Protein AF-A0A941M4F9-F1 (afdb_monomer_lite)

Sequence (173 aa):
MLHAHFKKICALSILLGTAFPAFSMEEEGEAERHVPQPVVHIKGDNMEFKDGQVFVSPFSVAIESKGDLRMDGNSSIEAPMINVISENADLQGHMTTTDALEIRSQGSIHVEGRLKAEKIILMCGGCIENHGIIRCDFSEKPHSMGIIVQGKILQGELRQDPPPRGKEGALFI

Structure (mmCIF, N/CA/C/O backbone):
data_AF-A0A941M4F9-F1
#
_entry.id   AF-A0A941M4F9-F1
#
loop_
_atom_site.group_PDB
_atom_site.id
_atom_site.type_symbol
_atom_site.label_atom_id
_atom_site.label_alt_id
_atom_site.label_comp_id
_atom_site.label_asym_id
_atom_site.label_entity_id
_atom_site.label_seq_id
_atom_site.pdbx_PDB_ins_code
_atom_site.Cartn_x
_atom_site.Cartn_y
_atom_site.Cartn_z
_atom_site.occupancy
_atom_site.B_iso_or_equiv
_atom_site.auth_seq_id
_atom_site.auth_comp_id
_atom_site.auth_asym_id
_atom_site.auth_atom_id
_atom_site.pdbx_PDB_model_num
ATOM 1 N N . MET A 1 1 ? 22.015 -61.149 63.852 1.00 35.62 1 MET A N 1
ATOM 2 C CA . MET A 1 1 ? 22.217 -61.536 62.438 1.00 35.62 1 MET A CA 1
ATOM 3 C C . MET A 1 1 ? 20.988 -61.052 61.676 1.00 35.62 1 MET A C 1
ATOM 5 O O . MET A 1 1 ? 19.900 -61.479 62.015 1.00 35.62 1 MET A O 1
ATOM 9 N N . LEU A 1 2 ? 21.063 -59.860 61.082 1.00 29.88 2 LEU A N 1
ATOM 10 C CA . LEU A 1 2 ? 21.393 -59.586 59.672 1.00 29.88 2 LEU A CA 1
ATOM 11 C C . LEU A 1 2 ? 20.156 -59.713 58.758 1.00 29.88 2 LEU A C 1
ATOM 13 O O . LEU A 1 2 ? 19.716 -60.830 58.548 1.00 29.88 2 LEU A O 1
ATOM 17 N N . HIS A 1 3 ? 19.705 -58.563 58.215 1.00 29.58 3 HIS A N 1
ATOM 18 C CA . HIS A 1 3 ? 19.005 -58.354 56.924 1.00 29.58 3 HIS A CA 1
ATOM 19 C C . HIS A 1 3 ? 17.685 -59.138 56.666 1.00 29.58 3 HIS A C 1
ATOM 21 O O . HIS A 1 3 ? 17.538 -60.284 57.037 1.00 29.58 3 HIS A O 1
ATOM 27 N N . ALA A 1 4 ? 16.655 -58.639 55.983 1.00 36.88 4 ALA A N 1
ATOM 28 C CA . ALA A 1 4 ? 16.507 -57.466 55.137 1.00 36.88 4 ALA A CA 1
ATOM 29 C C . ALA A 1 4 ? 15.006 -57.232 54.835 1.00 36.88 4 ALA A C 1
ATOM 31 O O . ALA A 1 4 ? 14.276 -58.178 54.569 1.00 36.88 4 ALA A O 1
ATOM 32 N N . HIS A 1 5 ? 14.633 -55.949 54.833 1.00 35.84 5 HIS A N 1
ATOM 33 C CA . HIS A 1 5 ? 13.601 -55.255 54.045 1.00 35.84 5 HIS A CA 1
ATOM 34 C C . HIS A 1 5 ? 12.123 -55.716 54.098 1.00 35.84 5 HIS A C 1
ATOM 36 O O . HIS A 1 5 ? 11.762 -56.793 53.650 1.00 35.84 5 HIS A O 1
ATOM 42 N N . PHE A 1 6 ? 11.209 -54.946 54.722 1.00 31.81 6 PHE A N 1
ATOM 43 C CA . PHE A 1 6 ? 10.575 -53.691 54.224 1.00 31.81 6 PHE A CA 1
ATOM 44 C C . PHE A 1 6 ? 9.911 -53.902 52.845 1.00 31.81 6 PHE A C 1
ATOM 46 O O . PHE A 1 6 ? 10.619 -54.090 51.871 1.00 31.81 6 PHE A O 1
ATOM 53 N N . LYS A 1 7 ? 8.586 -53.849 52.647 1.00 34.31 7 LYS A N 1
ATOM 54 C CA . LYS A 1 7 ? 7.579 -52.904 53.159 1.00 34.31 7 LYS A CA 1
ATOM 55 C C . LYS A 1 7 ? 6.194 -53.567 53.257 1.00 34.31 7 LYS A C 1
ATOM 57 O O . LYS A 1 7 ? 5.745 -54.236 52.333 1.00 34.31 7 LYS A O 1
ATOM 62 N N . LYS A 1 8 ? 5.534 -53.314 54.388 1.00 35.91 8 LYS A N 1
ATOM 63 C CA . LYS A 1 8 ? 4.124 -53.578 54.716 1.00 35.91 8 LYS A CA 1
ATOM 64 C C . LYS A 1 8 ? 3.266 -52.412 54.180 1.00 35.91 8 LYS A C 1
ATOM 66 O O . LYS A 1 8 ? 3.747 -51.286 54.159 1.00 35.91 8 LYS A O 1
ATOM 71 N N . ILE A 1 9 ? 2.140 -52.696 53.523 1.00 34.75 9 ILE A N 1
ATOM 72 C CA . ILE A 1 9 ? 0.755 -52.601 54.039 1.00 34.75 9 ILE A CA 1
ATOM 73 C C . ILE A 1 9 ? 0.329 -51.179 54.456 1.00 34.75 9 ILE A C 1
ATOM 75 O O . ILE A 1 9 ? 0.851 -50.621 55.412 1.00 34.75 9 ILE A O 1
ATOM 79 N N . CYS A 1 10 ? -0.657 -50.677 53.704 1.00 28.53 10 CYS A N 1
ATOM 80 C CA . CYS A 1 10 ? -1.836 -49.875 54.063 1.00 28.53 10 CYS A CA 1
ATOM 81 C C . CYS A 1 10 ? -1.865 -49.072 55.376 1.00 28.53 10 CYS A C 1
ATOM 83 O O . CYS A 1 10 ? -1.740 -49.650 56.449 1.00 28.53 10 CYS A O 1
ATOM 85 N N . ALA A 1 11 ? -2.259 -47.797 55.270 1.00 29.73 11 ALA A N 1
ATOM 86 C CA . ALA A 1 11 ? -3.325 -47.126 56.048 1.00 29.73 11 ALA A CA 1
ATOM 87 C C . ALA A 1 11 ? -3.289 -45.628 55.677 1.00 29.73 11 ALA A C 1
ATOM 89 O O . ALA A 1 11 ? -2.230 -45.016 55.715 1.00 29.73 11 ALA A O 1
ATOM 90 N N . LEU A 1 12 ? -4.329 -45.029 55.091 1.00 33.38 12 LEU A N 1
ATOM 91 C CA . LEU A 1 12 ? -5.607 -44.651 55.710 1.00 33.38 12 LEU A CA 1
ATOM 92 C C . LEU A 1 12 ? -5.424 -43.774 56.959 1.00 33.38 12 LEU A C 1
ATOM 94 O O . LEU A 1 12 ? -5.308 -44.309 58.054 1.00 33.38 12 LEU A O 1
ATOM 98 N N . SER A 1 13 ? -5.506 -42.451 56.773 1.00 34.75 13 SER A N 1
ATOM 99 C CA . SER A 1 13 ? 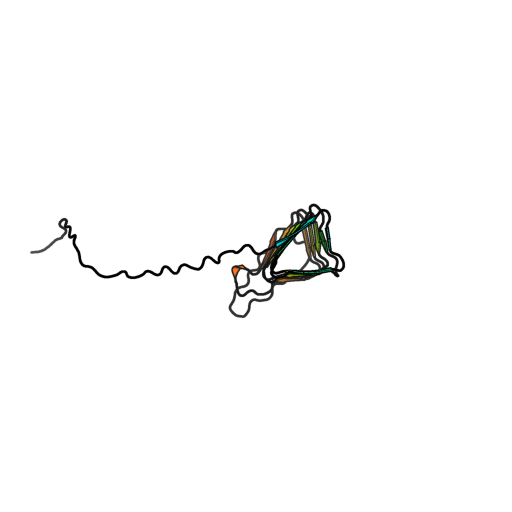-5.843 -41.484 57.828 1.00 34.75 13 SER A CA 1
ATOM 100 C C . SER A 1 13 ? -6.521 -40.258 57.208 1.00 34.75 13 SER A C 1
ATOM 102 O O . SER A 1 13 ? -5.861 -39.355 56.701 1.00 34.75 13 SER A O 1
ATOM 104 N N . ILE A 1 14 ? -7.852 -40.242 57.241 1.00 36.78 14 ILE A N 1
ATOM 105 C CA . ILE A 1 14 ? -8.682 -39.043 57.078 1.00 36.78 14 ILE A CA 1
ATOM 106 C C . ILE A 1 14 ? -8.925 -38.502 58.495 1.00 36.78 14 ILE A C 1
ATOM 108 O O . ILE A 1 14 ? -9.325 -39.296 59.340 1.00 36.78 14 ILE A O 1
ATOM 112 N N . LEU A 1 15 ? -8.701 -37.207 58.755 1.00 30.27 15 LEU A N 1
ATOM 113 C CA . LEU A 1 15 ? -9.695 -36.254 59.300 1.00 30.27 15 LEU A CA 1
ATOM 114 C C . LEU A 1 15 ? -9.057 -34.976 59.899 1.00 30.27 15 LEU A C 1
ATOM 116 O O . LEU A 1 15 ? -8.330 -35.032 60.881 1.00 30.27 15 LEU A O 1
ATOM 120 N N . LEU A 1 16 ? -9.506 -33.849 59.330 1.00 31.97 16 LEU A N 1
ATOM 121 C CA . LEU A 1 16 ? -9.880 -32.555 59.930 1.00 31.97 16 LEU A CA 1
ATOM 122 C C . LEU A 1 16 ? -8.858 -31.676 60.683 1.00 31.97 16 LEU A C 1
ATOM 124 O O . LEU A 1 16 ? -8.363 -32.015 61.750 1.00 31.97 16 LEU A O 1
ATOM 128 N N . GLY A 1 17 ? -8.730 -30.431 60.198 1.00 29.27 17 GLY A N 1
ATOM 129 C CA . GLY A 1 17 ? -8.141 -29.309 60.935 1.00 29.27 17 GLY A CA 1
ATOM 130 C C . GLY A 1 17 ? -7.955 -28.042 60.090 1.00 29.27 17 GLY A C 1
ATOM 131 O O . GLY A 1 17 ? -6.863 -27.775 59.616 1.00 29.27 17 GLY A O 1
ATOM 132 N N . THR A 1 18 ? -9.047 -27.306 59.880 1.00 38.88 18 THR A N 1
ATOM 133 C CA . THR A 1 18 ? -9.182 -25.874 59.520 1.00 38.88 18 THR A CA 1
ATOM 134 C C . THR A 1 18 ? -7.925 -24.975 59.495 1.00 38.88 18 THR A C 1
ATOM 136 O O . THR A 1 18 ? -7.278 -24.834 60.528 1.00 38.88 18 THR A O 1
ATOM 139 N N . ALA A 1 19 ? -7.710 -24.229 58.396 1.00 32.97 19 ALA A N 1
ATOM 140 C CA . ALA A 1 19 ? -7.588 -22.752 58.367 1.00 32.97 19 ALA A CA 1
ATOM 141 C C . ALA A 1 19 ? -7.082 -22.239 56.997 1.00 32.97 19 ALA A C 1
ATOM 143 O O . ALA A 1 19 ? -5.949 -22.507 56.631 1.00 32.97 19 ALA A O 1
ATOM 144 N N . PHE A 1 20 ? -7.949 -21.481 56.314 1.00 36.75 20 PHE A N 1
ATOM 145 C CA . PHE A 1 20 ? -7.743 -20.474 55.254 1.00 36.75 20 PHE A CA 1
ATOM 146 C C . PHE A 1 20 ? -6.840 -20.748 54.024 1.00 36.75 20 PHE A C 1
ATOM 148 O O . PHE A 1 20 ? -5.761 -21.323 54.121 1.00 36.75 20 PHE A O 1
ATOM 155 N N . PRO A 1 21 ? -7.284 -20.300 52.829 1.00 39.25 21 PRO A N 1
ATOM 156 C CA . PRO A 1 21 ? -6.670 -20.659 51.562 1.00 39.25 21 PRO A CA 1
ATOM 157 C C . PRO A 1 21 ? -5.413 -19.824 51.314 1.00 39.25 21 PRO A C 1
ATOM 159 O O . PRO A 1 21 ? -5.442 -18.596 51.392 1.00 39.25 21 PRO A O 1
ATOM 162 N N . ALA A 1 22 ? -4.322 -20.486 50.932 1.00 35.84 22 ALA A N 1
ATOM 163 C CA . ALA A 1 22 ? -3.316 -19.827 50.120 1.00 35.84 22 ALA A CA 1
ATOM 164 C C . ALA A 1 22 ? -3.985 -19.514 48.776 1.00 35.84 22 ALA A C 1
ATOM 166 O O . ALA A 1 22 ? -4.216 -20.403 47.959 1.00 35.84 22 ALA A O 1
ATOM 167 N N . PHE A 1 23 ? -4.378 -18.251 48.612 1.00 33.50 23 PHE A N 1
ATOM 168 C CA . PHE A 1 23 ? -4.654 -17.637 47.324 1.00 33.50 23 PHE A CA 1
ATOM 169 C C . PHE A 1 23 ? -3.457 -17.930 46.409 1.00 33.50 23 PHE A C 1
ATOM 171 O O . PHE A 1 23 ? -2.419 -17.279 46.507 1.00 33.50 23 PHE A O 1
ATOM 178 N N . SER A 1 24 ? -3.589 -18.910 45.519 1.00 35.34 24 SER A N 1
ATOM 179 C CA . SER A 1 24 ? -2.885 -18.834 44.247 1.00 35.34 24 SER A CA 1
ATOM 180 C C . SER A 1 24 ? -3.624 -17.768 43.452 1.00 35.34 24 SER A C 1
ATOM 182 O O . SER A 1 24 ? -4.647 -18.043 42.834 1.00 35.34 24 SER A O 1
ATOM 184 N N . MET A 1 25 ? -3.138 -16.528 43.542 1.00 33.00 25 MET A N 1
ATOM 185 C CA . MET A 1 25 ? -3.264 -15.585 42.437 1.00 33.00 25 MET A CA 1
ATOM 186 C C . MET A 1 25 ? -2.553 -16.250 41.259 1.00 33.00 25 MET A C 1
ATOM 188 O O . MET A 1 25 ? -1.339 -16.139 41.109 1.00 33.00 25 MET A O 1
ATOM 192 N N . GLU A 1 26 ? -3.302 -17.023 40.477 1.00 40.50 26 GLU A N 1
ATOM 193 C CA . GLU A 1 26 ? -3.012 -17.101 39.058 1.00 40.50 26 GLU A CA 1
ATOM 194 C C . GLU A 1 26 ? -3.113 -15.658 38.580 1.00 40.50 26 GLU A C 1
ATOM 196 O O . GLU A 1 26 ? -4.158 -15.017 38.692 1.00 40.50 26 GLU A O 1
ATOM 201 N N . GLU A 1 27 ? -1.962 -15.109 38.216 1.00 39.59 27 GLU A N 1
ATOM 202 C CA . GLU A 1 27 ? -1.852 -13.869 37.478 1.00 39.59 27 GLU A CA 1
ATOM 203 C C . GLU A 1 27 ? -2.684 -14.096 36.210 1.00 39.59 27 GLU A C 1
ATOM 205 O O . GLU A 1 27 ? -2.230 -14.719 35.249 1.00 39.59 27 GLU A O 1
ATOM 210 N N . GLU A 1 28 ? -3.965 -13.715 36.267 1.00 39.19 28 GLU A N 1
ATOM 211 C CA . GLU A 1 28 ? -4.797 -13.492 35.097 1.00 39.19 28 GLU A CA 1
ATOM 212 C C . GLU A 1 28 ? -4.037 -12.445 34.293 1.00 39.19 28 GLU A C 1
ATOM 214 O O . GLU A 1 28 ? -4.182 -11.243 34.513 1.00 39.19 28 GLU A O 1
ATOM 219 N N . GLY A 1 29 ? -3.149 -12.912 33.413 1.00 38.50 29 GLY A N 1
ATOM 220 C CA . GLY A 1 29 ? -2.617 -12.095 32.349 1.00 38.50 29 GLY A CA 1
ATOM 221 C C . GLY A 1 29 ? -3.835 -11.481 31.696 1.00 38.50 29 GLY A C 1
ATOM 222 O O . GLY A 1 29 ? -4.688 -12.219 31.195 1.00 38.50 29 GLY A O 1
ATOM 223 N N . GLU A 1 30 ? -3.960 -10.159 31.817 1.00 38.19 30 GLU A N 1
ATOM 224 C CA . GLU A 1 30 ? -4.972 -9.389 31.124 1.00 38.19 30 GLU A CA 1
ATOM 225 C C . GLU A 1 30 ? -4.933 -9.871 29.680 1.00 38.19 30 GLU A C 1
ATOM 227 O O . GLU A 1 30 ? -4.018 -9.558 28.919 1.00 38.19 30 GLU A O 1
ATOM 232 N N . ALA A 1 31 ? -5.910 -10.695 29.304 1.00 41.41 31 ALA A N 1
ATOM 233 C CA . ALA A 1 31 ? -6.271 -10.821 27.920 1.00 41.41 31 ALA A CA 1
ATOM 234 C C . ALA A 1 31 ? -6.662 -9.395 27.561 1.00 41.41 31 ALA A C 1
ATOM 236 O O . ALA A 1 31 ? -7.751 -8.960 27.950 1.00 41.41 31 ALA A O 1
ATOM 237 N N . GLU A 1 32 ? -5.730 -8.646 26.950 1.00 41.12 32 GLU A N 1
ATOM 238 C CA . GLU A 1 32 ? -6.002 -7.353 26.342 1.00 41.12 32 GLU A CA 1
ATOM 239 C C . GLU A 1 32 ? -7.325 -7.558 25.626 1.00 41.12 32 GLU A C 1
ATOM 241 O O . GLU A 1 32 ? -7.413 -8.333 24.666 1.00 41.12 32 GLU A O 1
ATOM 246 N N . ARG A 1 33 ? -8.400 -6.983 26.177 1.00 39.25 33 ARG A N 1
ATOM 247 C CA . ARG A 1 33 ? -9.697 -7.063 25.532 1.00 39.25 33 ARG A CA 1
ATOM 248 C C . ARG A 1 33 ? -9.454 -6.391 24.199 1.00 39.25 33 ARG A C 1
ATOM 250 O O . ARG A 1 33 ? -9.279 -5.177 24.161 1.00 39.25 33 ARG A O 1
ATOM 257 N N . HIS A 1 34 ? -9.377 -7.188 23.139 1.00 46.22 34 HIS A N 1
ATOM 258 C CA . HIS A 1 34 ? -9.246 -6.706 21.780 1.00 46.22 34 HIS A CA 1
ATOM 259 C C . HIS A 1 34 ? -10.553 -5.983 21.469 1.00 46.22 34 HIS A C 1
ATOM 261 O O . HIS A 1 34 ? -11.515 -6.572 20.979 1.00 46.22 34 HIS A O 1
ATOM 267 N N . VAL A 1 35 ? -10.636 -4.720 21.885 1.00 52.59 35 VAL A N 1
ATOM 268 C CA . VAL A 1 35 ? -11.706 -3.826 21.481 1.00 52.59 35 VAL A CA 1
ATOM 269 C C . VAL A 1 35 ? -11.483 -3.658 19.985 1.00 52.59 35 VAL A C 1
ATOM 271 O O . VAL A 1 35 ? -10.423 -3.148 19.612 1.00 52.59 35 VAL A O 1
ATOM 274 N N . PRO A 1 36 ? -12.401 -4.135 19.125 1.00 58.34 36 PRO A N 1
ATOM 275 C CA . PRO A 1 36 ? -12.235 -3.986 17.691 1.00 58.34 36 PRO A CA 1
ATOM 276 C C . PRO A 1 36 ? -12.054 -2.499 17.409 1.00 58.34 36 PRO A C 1
ATOM 278 O O . PRO A 1 36 ? -12.927 -1.686 17.729 1.00 58.34 36 PRO A O 1
ATOM 281 N N . GLN A 1 37 ? -10.879 -2.140 16.892 1.00 68.06 37 GLN A N 1
ATOM 282 C CA . GLN A 1 37 ? -10.608 -0.756 16.552 1.00 68.06 37 GLN A CA 1
ATOM 283 C C . GLN A 1 37 ? -11.601 -0.346 15.469 1.00 68.06 37 GLN A C 1
ATOM 285 O O . GLN A 1 37 ? -11.859 -1.122 14.546 1.00 68.06 37 GLN A O 1
ATOM 290 N N . PRO A 1 38 ? -12.207 0.838 15.577 1.00 82.69 38 PRO A N 1
ATOM 291 C CA . PRO A 1 38 ? -13.152 1.271 14.572 1.00 82.69 38 PRO A CA 1
ATOM 292 C C . PRO A 1 38 ? -12.397 1.481 13.245 1.00 82.69 38 PRO A C 1
ATOM 294 O O . PRO A 1 38 ? -11.283 2.008 13.226 1.00 82.69 38 PRO A O 1
ATOM 297 N N . VAL A 1 39 ? -12.981 1.009 12.141 1.00 91.62 39 VAL A N 1
ATOM 298 C CA . VAL A 1 39 ? -12.331 0.963 10.821 1.00 91.62 39 VAL A CA 1
ATOM 299 C C . VAL A 1 39 ? -13.122 1.799 9.823 1.00 91.62 39 VAL A C 1
ATOM 301 O O . VAL A 1 39 ? -14.342 1.663 9.714 1.00 91.62 39 VAL A O 1
ATOM 304 N N . VAL A 1 40 ? -12.429 2.636 9.056 1.00 94.38 40 VAL A N 1
ATOM 305 C CA . VAL A 1 40 ? -12.973 3.289 7.863 1.00 94.38 40 VAL A CA 1
ATOM 306 C C . VAL A 1 40 ? -12.792 2.346 6.678 1.00 94.38 40 VAL A C 1
ATOM 308 O O . VAL A 1 40 ? -11.668 2.052 6.275 1.00 94.38 40 VAL A O 1
ATOM 311 N N . HIS A 1 41 ? -13.904 1.864 6.124 1.00 95.25 41 HIS A N 1
ATOM 312 C CA . HIS A 1 41 ? -13.903 0.997 4.947 1.00 95.25 41 HIS A CA 1
ATOM 313 C C . HIS A 1 41 ? -14.153 1.817 3.682 1.00 95.25 41 HIS A C 1
ATOM 315 O O . HIS A 1 41 ? -15.208 2.435 3.537 1.00 95.25 41 HIS A O 1
ATOM 321 N N . ILE A 1 42 ? -13.211 1.765 2.748 1.00 94.81 42 ILE A N 1
ATOM 322 C CA . ILE A 1 42 ? -13.302 2.381 1.426 1.00 94.81 42 ILE A CA 1
ATOM 323 C C . ILE A 1 42 ? -13.346 1.244 0.410 1.00 94.81 42 ILE A C 1
ATOM 325 O O . ILE A 1 42 ? -12.408 0.455 0.312 1.00 94.81 42 ILE A O 1
ATOM 329 N N . LYS A 1 43 ? -14.456 1.129 -0.320 1.00 97.31 43 LYS A N 1
ATOM 330 C CA . LYS A 1 43 ? -14.645 0.089 -1.335 1.00 97.31 43 LYS A CA 1
ATOM 331 C C . LYS A 1 43 ? -14.982 0.713 -2.675 1.00 97.31 43 LYS A C 1
ATOM 333 O O . LYS A 1 43 ? -15.807 1.625 -2.731 1.00 97.31 43 LYS A O 1
ATOM 338 N N . GLY A 1 44 ? -14.409 0.176 -3.741 1.00 95.44 44 GLY A N 1
ATOM 339 C CA . GLY A 1 44 ? -14.680 0.636 -5.095 1.00 95.44 44 GLY A CA 1
ATOM 340 C C . GLY A 1 44 ? -14.057 -0.263 -6.152 1.00 95.44 44 GLY A C 1
ATOM 341 O O . GLY A 1 44 ? -13.464 -1.295 -5.846 1.00 95.44 44 GLY A O 1
ATOM 342 N N . ASP A 1 45 ? -14.187 0.163 -7.401 1.00 96.56 45 ASP A N 1
ATOM 343 C CA . ASP A 1 45 ? -13.554 -0.466 -8.555 1.00 96.56 45 ASP A CA 1
ATOM 344 C C . ASP A 1 45 ? -12.598 0.566 -9.169 1.00 96.56 45 ASP A C 1
ATOM 346 O O . ASP A 1 45 ? -12.985 1.725 -9.317 1.00 96.56 45 ASP A O 1
ATOM 350 N N . ASN A 1 46 ? -11.370 0.165 -9.522 1.00 96.00 46 ASN A N 1
ATOM 351 C CA . ASN A 1 46 ? -10.355 1.046 -10.123 1.00 96.00 46 ASN A CA 1
ATOM 352 C C . ASN A 1 46 ? -10.179 2.374 -9.366 1.00 96.00 46 ASN A C 1
ATOM 354 O O . ASN A 1 46 ? -10.368 3.459 -9.919 1.00 96.00 46 ASN A O 1
ATOM 358 N N . MET A 1 47 ? -9.875 2.279 -8.072 1.00 97.19 47 MET A N 1
ATOM 359 C CA . MET A 1 47 ? -9.785 3.441 -7.193 1.00 97.19 47 MET A CA 1
ATOM 360 C C . MET A 1 47 ? -8.532 4.271 -7.456 1.00 97.19 47 MET A C 1
ATOM 362 O O . MET A 1 47 ? -7.446 3.742 -7.698 1.00 97.19 47 MET A O 1
ATOM 366 N N . GLU A 1 48 ? -8.687 5.584 -7.331 1.00 96.19 48 GLU A N 1
ATOM 367 C CA . GLU A 1 48 ? -7.600 6.540 -7.471 1.00 96.19 48 GLU A CA 1
ATOM 368 C C . GLU A 1 48 ? -7.670 7.584 -6.351 1.00 96.19 48 GLU A C 1
ATOM 370 O O . GLU A 1 48 ? -8.691 8.254 -6.177 1.00 96.19 48 GLU A O 1
ATOM 375 N N . PHE A 1 49 ? -6.584 7.715 -5.593 1.00 93.81 49 PHE A N 1
ATOM 376 C CA . PHE A 1 49 ? -6.389 8.789 -4.623 1.00 93.81 49 PHE A CA 1
ATOM 377 C C . PHE A 1 49 ? -5.558 9.887 -5.286 1.00 93.81 49 PHE A C 1
ATOM 379 O O . PHE A 1 49 ? -4.435 9.623 -5.724 1.00 93.81 49 PHE A O 1
ATOM 386 N N . LYS A 1 50 ? -6.142 11.088 -5.384 1.00 93.00 50 LYS A N 1
ATOM 387 C CA . LYS A 1 50 ? -5.532 12.255 -6.025 1.00 93.00 50 LYS A CA 1
ATOM 388 C C . LYS A 1 50 ? -5.458 13.450 -5.100 1.00 93.00 50 LYS A C 1
ATOM 390 O O . LYS A 1 50 ? -6.470 13.771 -4.475 1.00 93.00 50 LYS A O 1
ATOM 395 N N . ASP A 1 51 ? -4.304 14.117 -5.093 1.00 86.44 51 ASP A N 1
ATOM 396 C CA . ASP A 1 51 ? -4.064 15.409 -4.436 1.00 86.44 51 ASP A CA 1
ATOM 397 C C . ASP A 1 51 ? -4.741 15.528 -3.051 1.00 86.44 51 ASP A C 1
ATOM 399 O O . ASP A 1 51 ? -5.400 16.523 -2.733 1.00 86.44 51 ASP A O 1
ATOM 403 N N . GLY A 1 52 ? -4.632 14.478 -2.231 1.00 84.69 52 GLY A N 1
ATOM 404 C CA . GLY A 1 52 ? -5.438 14.329 -1.020 1.00 84.69 52 GLY A CA 1
ATOM 405 C C . GLY A 1 52 ? -4.643 13.843 0.181 1.00 84.69 52 GLY A C 1
ATOM 406 O O . GLY A 1 52 ? -3.842 12.921 0.078 1.00 84.69 52 GLY A O 1
ATOM 407 N N . GLN A 1 53 ? -4.910 14.433 1.345 1.00 88.69 53 GLN A N 1
ATOM 408 C CA . GLN A 1 53 ? -4.373 13.962 2.621 1.00 88.69 53 GLN A CA 1
ATOM 409 C C . GLN A 1 53 ? -5.502 13.359 3.448 1.00 88.69 53 GLN A C 1
ATOM 411 O O . GLN A 1 53 ? -6.496 14.023 3.752 1.00 88.69 53 GLN A O 1
ATOM 416 N N . VAL A 1 54 ? -5.348 12.093 3.811 1.00 87.62 54 VAL A N 1
ATOM 417 C CA . VAL A 1 54 ? -6.304 11.335 4.612 1.00 87.62 54 VAL A CA 1
ATOM 418 C C . VAL A 1 54 ? -5.632 11.004 5.937 1.00 87.62 54 VAL A C 1
ATOM 420 O O . VAL A 1 54 ? -4.867 10.052 6.032 1.00 87.62 54 VAL A O 1
ATOM 423 N N . PHE A 1 55 ? -5.911 11.804 6.965 1.00 88.81 55 PHE A N 1
ATOM 424 C CA . PHE A 1 55 ? -5.486 11.517 8.333 1.00 88.81 55 PHE A CA 1
ATOM 425 C C . PHE A 1 55 ? -6.666 10.953 9.116 1.00 88.81 55 PHE A C 1
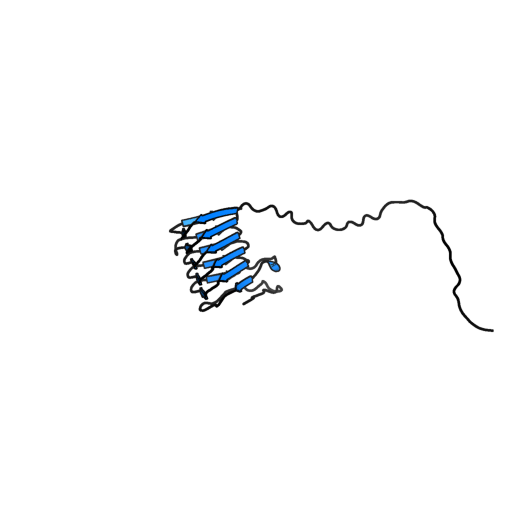ATOM 427 O O . PHE A 1 55 ? -7.687 11.627 9.284 1.00 88.81 55 PHE A O 1
ATOM 434 N N . VAL A 1 56 ? -6.534 9.720 9.597 1.00 83.12 56 VAL A N 1
ATOM 435 C CA . VAL A 1 56 ? -7.601 9.039 10.326 1.00 83.12 56 VAL A CA 1
ATOM 436 C C . VAL A 1 56 ? -7.045 8.478 11.628 1.00 83.12 56 VAL A C 1
ATOM 438 O O . VAL A 1 56 ? -6.275 7.528 11.645 1.00 83.12 56 VAL A O 1
ATOM 441 N N . SER A 1 57 ? -7.447 9.083 12.745 1.00 81.25 57 SER A N 1
ATOM 442 C CA . SER A 1 57 ? -7.093 8.640 14.094 1.00 81.25 57 SER A CA 1
ATOM 443 C C . SER A 1 57 ? -8.305 8.803 15.021 1.00 81.25 57 SER A C 1
ATOM 445 O O . SER A 1 57 ? -9.008 9.811 14.913 1.00 81.25 57 SER A O 1
ATOM 447 N N . PRO A 1 58 ? -8.609 7.826 15.897 1.00 84.25 58 PRO A N 1
ATOM 448 C CA . PRO A 1 58 ? -7.861 6.588 16.152 1.00 84.25 58 PRO A CA 1
ATOM 449 C C . PRO A 1 58 ? -8.242 5.421 15.215 1.00 84.25 58 PRO A C 1
ATOM 451 O O . PRO A 1 58 ? -7.981 4.268 15.540 1.00 84.25 58 PRO A O 1
ATOM 454 N N . PHE A 1 59 ? -8.922 5.686 14.095 1.00 90.62 59 PHE A N 1
ATOM 455 C CA . PHE A 1 59 ? -9.503 4.637 13.252 1.00 90.62 59 PHE A CA 1
ATOM 456 C C . PHE A 1 59 ? -8.489 4.025 12.285 1.00 90.62 59 PHE A C 1
ATOM 458 O O . PHE A 1 59 ? -7.725 4.742 11.646 1.00 90.62 59 PHE A O 1
ATOM 465 N N . SER A 1 60 ? -8.553 2.707 12.110 1.00 92.62 60 SER A N 1
ATOM 466 C CA . SER A 1 60 ? -7.819 2.017 11.042 1.00 92.62 60 SER A CA 1
ATOM 467 C C . SER A 1 60 ? -8.483 2.245 9.679 1.00 92.62 60 SER A C 1
ATOM 469 O O . SER A 1 60 ? -9.668 2.578 9.606 1.00 92.62 60 SER A O 1
ATOM 471 N N . VAL A 1 61 ? -7.749 2.027 8.590 1.00 95.44 61 VAL A N 1
ATOM 472 C CA . VAL A 1 61 ? -8.250 2.182 7.217 1.00 95.44 61 VAL A CA 1
ATOM 473 C C . VAL A 1 61 ? -8.187 0.844 6.481 1.00 95.44 61 VAL A C 1
ATOM 475 O O . VAL A 1 61 ? -7.150 0.185 6.455 1.00 95.44 61 VAL A O 1
ATOM 478 N N . ALA A 1 62 ? -9.297 0.453 5.856 1.00 96.50 62 ALA A N 1
ATOM 479 C CA . ALA A 1 62 ? -9.378 -0.703 4.970 1.00 96.50 62 ALA A CA 1
ATOM 480 C C . ALA A 1 62 ? -9.812 -0.253 3.570 1.00 96.50 62 ALA A C 1
ATOM 482 O O . ALA A 1 62 ? -10.903 0.294 3.405 1.00 96.50 62 ALA A O 1
ATOM 483 N N . ILE A 1 63 ? -8.971 -0.498 2.568 1.00 97.31 63 ILE A N 1
ATOM 484 C CA . ILE A 1 63 ? -9.188 -0.131 1.165 1.00 97.31 63 ILE A CA 1
ATOM 485 C C . ILE A 1 63 ? -9.339 -1.419 0.356 1.00 97.31 63 ILE A C 1
ATOM 487 O O . ILE A 1 63 ? -8.429 -2.242 0.321 1.00 97.31 63 ILE A O 1
ATOM 491 N N . GLU A 1 64 ? -10.480 -1.597 -0.304 1.00 97.94 64 GLU A N 1
ATOM 492 C CA . GLU A 1 64 ? -10.769 -2.762 -1.147 1.00 97.94 64 GLU A CA 1
ATOM 493 C C . GLU A 1 64 ? -11.145 -2.294 -2.559 1.00 97.94 64 GLU A C 1
ATOM 495 O O . GLU A 1 64 ? -12.250 -1.794 -2.785 1.00 97.94 64 GLU A O 1
ATOM 500 N N . SER A 1 65 ? -10.207 -2.434 -3.499 1.00 97.19 65 SER A N 1
ATOM 501 C CA . SER A 1 65 ? -10.421 -2.203 -4.931 1.00 97.19 65 SER A CA 1
ATOM 502 C C . SER A 1 65 ? -10.650 -3.533 -5.631 1.00 97.19 65 SER A C 1
ATOM 504 O O . SER A 1 65 ? -9.816 -4.430 -5.521 1.00 97.19 65 SER A O 1
ATOM 506 N N . LYS A 1 66 ? -11.739 -3.683 -6.390 1.00 94.25 66 LYS A N 1
ATOM 507 C CA . LYS A 1 66 ? -11.903 -4.868 -7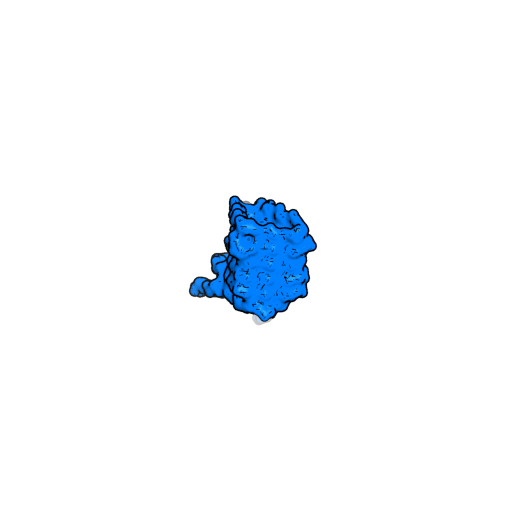.260 1.00 94.25 66 LYS A CA 1
ATOM 508 C C . LYS A 1 66 ? -11.097 -4.795 -8.557 1.00 94.25 66 LYS A C 1
ATOM 510 O O . LYS A 1 66 ? -11.156 -5.729 -9.345 1.00 94.25 66 LYS A O 1
ATOM 515 N N . GLY A 1 67 ? -10.400 -3.686 -8.781 1.00 96.00 67 GLY A N 1
ATOM 516 C CA . GLY A 1 67 ? -9.483 -3.495 -9.897 1.00 96.00 67 GLY A CA 1
ATOM 517 C C . GLY A 1 67 ? -8.204 -2.842 -9.396 1.00 96.00 67 GLY A C 1
ATOM 518 O O . GLY A 1 67 ? -7.775 -3.075 -8.261 1.00 96.00 67 GLY A O 1
ATOM 519 N N . ASP A 1 68 ? -7.623 -1.975 -10.213 1.00 97.75 68 ASP A N 1
ATOM 520 C CA . ASP A 1 68 ? -6.402 -1.272 -9.838 1.00 97.75 68 ASP A CA 1
ATOM 521 C C . ASP A 1 68 ? -6.643 -0.322 -8.655 1.00 97.75 68 ASP A C 1
ATOM 523 O O . ASP A 1 68 ? -7.733 0.224 -8.460 1.00 97.75 68 ASP A O 1
ATOM 527 N N . LEU A 1 69 ? -5.608 -0.109 -7.855 1.00 98.00 69 LEU A N 1
ATOM 528 C CA . LEU A 1 69 ? -5.510 0.988 -6.910 1.00 98.00 69 LEU A CA 1
ATOM 529 C C . LEU A 1 69 ? -4.342 1.872 -7.333 1.00 98.00 69 LEU A C 1
ATOM 531 O O . LEU A 1 69 ? -3.210 1.399 -7.429 1.00 98.00 69 LEU A O 1
ATOM 535 N N . ARG A 1 70 ? -4.615 3.159 -7.537 1.00 97.94 70 ARG A N 1
ATOM 536 C CA . ARG A 1 70 ? -3.599 4.170 -7.830 1.00 97.94 70 ARG A CA 1
ATOM 537 C C . ARG A 1 70 ? -3.586 5.234 -6.744 1.00 97.94 70 ARG A C 1
ATOM 539 O O . ARG A 1 70 ? -4.637 5.706 -6.310 1.00 97.94 70 ARG A O 1
ATOM 546 N N . MET A 1 71 ? -2.399 5.620 -6.314 1.00 97.12 71 MET A N 1
ATOM 547 C CA . MET A 1 71 ? -2.196 6.719 -5.383 1.00 97.12 71 MET A CA 1
ATOM 548 C C . M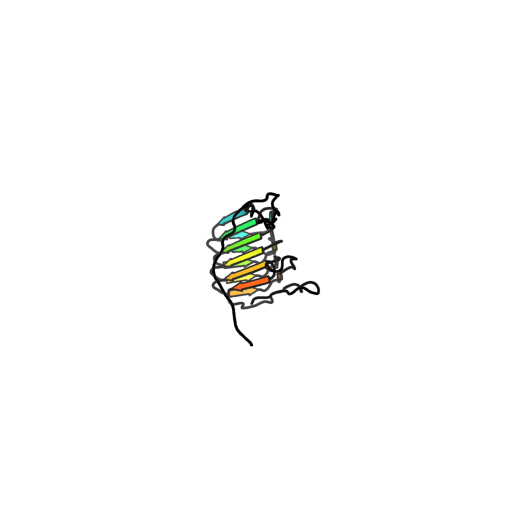ET A 1 71 ? -1.122 7.626 -5.957 1.00 97.12 71 MET A C 1
ATOM 550 O O . MET A 1 71 ? 0.019 7.193 -6.108 1.00 97.12 71 MET A O 1
ATOM 554 N N . ASP A 1 72 ? -1.494 8.855 -6.303 1.00 95.50 72 ASP A N 1
ATOM 555 C CA . ASP A 1 72 ? -0.564 9.795 -6.923 1.00 95.50 72 ASP A CA 1
ATOM 556 C C . ASP A 1 72 ? 0.505 10.301 -5.940 1.00 95.50 72 ASP A C 1
ATOM 558 O O . ASP A 1 72 ? 0.385 10.159 -4.721 1.00 95.50 72 ASP A O 1
ATOM 562 N N . GLY A 1 73 ? 1.562 10.912 -6.480 1.00 93.19 73 GLY A N 1
ATOM 563 C CA . GLY A 1 73 ? 2.694 11.406 -5.691 1.00 93.19 73 GLY A CA 1
ATOM 564 C C . GLY A 1 73 ? 2.362 12.515 -4.687 1.00 93.19 73 GLY A C 1
ATOM 565 O O . GLY A 1 73 ? 3.163 12.773 -3.790 1.00 93.19 73 GLY A O 1
ATOM 566 N N . ASN A 1 74 ? 1.198 13.156 -4.807 1.00 93.38 74 ASN A N 1
ATOM 567 C CA . ASN A 1 74 ? 0.764 14.231 -3.912 1.00 93.38 74 ASN A CA 1
ATOM 568 C C . ASN A 1 74 ? -0.177 13.739 -2.805 1.00 93.38 74 ASN A C 1
ATOM 570 O O . ASN A 1 74 ? -0.508 14.506 -1.896 1.00 93.38 74 ASN A O 1
ATOM 574 N N . SER A 1 75 ? -0.614 12.482 -2.865 1.00 95.31 75 SER A N 1
ATOM 575 C CA . SER A 1 75 ? -1.537 11.912 -1.895 1.00 95.31 75 SER A CA 1
ATOM 576 C C . SER A 1 75 ? -0.811 11.349 -0.675 1.00 95.31 75 SER A C 1
ATOM 578 O O . SER A 1 75 ? 0.276 10.770 -0.776 1.00 95.31 75 SER A O 1
ATOM 580 N N . SER A 1 76 ? -1.436 11.456 0.497 1.00 96.06 76 SER A N 1
ATOM 581 C CA . SER A 1 76 ? -0.970 10.805 1.721 1.00 96.06 76 SER A CA 1
ATOM 582 C C . SER A 1 76 ? -2.106 10.174 2.521 1.00 96.06 76 SER A C 1
ATOM 584 O O . SER A 1 76 ? -3.217 10.700 2.584 1.00 96.06 76 SER A O 1
ATOM 586 N N . ILE A 1 77 ? -1.824 9.029 3.142 1.00 95.38 77 ILE A N 1
ATOM 587 C CA . ILE A 1 77 ? -2.724 8.356 4.080 1.00 95.38 77 ILE A CA 1
ATOM 588 C C . ILE A 1 77 ? -1.953 8.079 5.367 1.00 95.38 77 ILE A C 1
ATOM 590 O O . ILE A 1 77 ? -0.891 7.452 5.352 1.00 95.38 77 ILE A O 1
ATOM 594 N N . GLU A 1 78 ? -2.512 8.536 6.480 1.00 95.81 78 GLU A N 1
ATOM 595 C CA . GLU A 1 78 ? -1.969 8.354 7.818 1.00 95.81 78 GLU A CA 1
ATOM 596 C C . GLU A 1 78 ? -3.038 7.759 8.735 1.00 95.81 78 GLU A C 1
ATOM 598 O O . GLU A 1 78 ? -4.084 8.370 8.968 1.00 95.81 78 GLU A O 1
ATOM 603 N N . ALA A 1 79 ? -2.783 6.554 9.244 1.00 93.94 79 ALA A N 1
ATOM 604 C CA . ALA A 1 79 ? -3.683 5.851 10.157 1.00 93.94 79 ALA A CA 1
ATOM 605 C C . ALA A 1 79 ? -2.908 4.846 11.023 1.00 93.94 79 ALA A C 1
ATOM 607 O O . ALA A 1 79 ? -1.831 4.413 10.618 1.00 93.94 79 ALA A O 1
ATOM 608 N N . PRO A 1 80 ? -3.426 4.411 12.187 1.00 92.44 80 PRO A N 1
ATOM 609 C CA . PRO A 1 80 ? -2.750 3.410 13.011 1.00 92.44 80 PRO A CA 1
ATOM 610 C C . PRO A 1 80 ? -2.438 2.115 12.256 1.00 92.44 80 PRO A C 1
ATOM 612 O O . PRO A 1 80 ? -1.328 1.595 12.358 1.00 92.44 80 PRO A O 1
ATOM 615 N N . MET A 1 81 ? -3.394 1.651 11.449 1.00 93.12 81 MET A N 1
ATOM 616 C CA . MET A 1 81 ? -3.252 0.511 10.552 1.00 93.12 81 MET A CA 1
ATOM 617 C C . MET A 1 81 ? -3.897 0.823 9.203 1.00 93.12 81 MET A C 1
ATOM 619 O O . MET A 1 81 ? -4.976 1.422 9.146 1.00 93.12 81 MET A O 1
ATOM 623 N N . ILE A 1 82 ? -3.252 0.384 8.124 1.00 96.19 82 ILE A N 1
ATOM 624 C CA . ILE A 1 82 ? -3.775 0.464 6.757 1.00 96.19 82 ILE A CA 1
ATOM 625 C C . ILE A 1 82 ? -3.730 -0.939 6.148 1.00 96.19 82 ILE A C 1
ATOM 627 O O . ILE A 1 82 ? -2.668 -1.557 6.094 1.00 96.19 82 ILE A O 1
ATOM 631 N N . ASN A 1 83 ? -4.873 -1.430 5.672 1.00 97.06 83 ASN A N 1
ATOM 632 C CA . ASN A 1 83 ? -4.977 -2.670 4.904 1.00 97.06 83 ASN A CA 1
ATOM 633 C C . ASN A 1 83 ? -5.511 -2.365 3.503 1.00 97.06 83 ASN A C 1
ATOM 635 O O . ASN A 1 83 ? -6.554 -1.727 3.356 1.00 97.06 83 ASN A O 1
ATOM 639 N N . VAL A 1 84 ? -4.803 -2.833 2.482 1.00 97.94 84 VAL A N 1
ATOM 640 C CA . VAL A 1 84 ? -5.115 -2.615 1.071 1.00 97.94 84 VAL A CA 1
ATOM 641 C C . VAL A 1 84 ? -5.305 -3.955 0.377 1.00 97.94 84 VAL A C 1
ATOM 643 O O . VAL A 1 84 ? -4.447 -4.832 0.460 1.00 97.94 84 VAL A O 1
ATOM 646 N N . ILE A 1 85 ? -6.403 -4.091 -0.360 1.00 98.12 85 ILE A N 1
ATOM 647 C CA . ILE A 1 85 ? -6.677 -5.210 -1.263 1.00 98.12 85 ILE A CA 1
ATOM 648 C C . ILE A 1 85 ? -6.980 -4.637 -2.649 1.00 98.12 85 ILE A C 1
ATOM 650 O O . ILE A 1 85 ? -7.823 -3.749 -2.771 1.00 98.12 85 ILE A O 1
ATOM 654 N N . SER A 1 86 ? -6.289 -5.119 -3.683 1.00 98.19 86 SER A N 1
ATOM 655 C CA . SER A 1 86 ? -6.448 -4.643 -5.069 1.00 98.19 86 SER A CA 1
ATOM 656 C C . SER A 1 86 ? -6.084 -5.709 -6.110 1.00 98.19 86 SER A C 1
ATOM 658 O O . SER A 1 86 ? -5.477 -6.730 -5.771 1.00 98.19 86 SER A O 1
ATOM 660 N N . GLU A 1 87 ? -6.443 -5.477 -7.376 1.00 97.94 87 GLU A N 1
ATOM 661 C CA . GLU A 1 87 ? -5.916 -6.253 -8.506 1.00 97.94 87 GLU A CA 1
ATOM 662 C C . GLU A 1 87 ? -4.454 -5.890 -8.768 1.00 97.94 87 GLU A C 1
ATOM 664 O O . GLU A 1 87 ? -3.610 -6.771 -8.728 1.00 97.94 87 GLU A O 1
ATOM 669 N N . ASN A 1 88 ? -4.143 -4.606 -8.954 1.00 97.88 88 ASN A N 1
ATOM 670 C CA . ASN A 1 88 ? -2.780 -4.073 -8.958 1.00 97.88 88 ASN A CA 1
ATOM 671 C C . ASN A 1 88 ? -2.703 -2.854 -8.040 1.00 97.88 88 ASN A C 1
ATOM 673 O O . ASN A 1 88 ? -3.684 -2.123 -7.905 1.00 97.88 88 ASN A O 1
ATOM 677 N N . ALA A 1 89 ? -1.529 -2.595 -7.466 1.00 97.94 89 ALA A N 1
ATOM 678 C CA . ALA A 1 89 ? -1.276 -1.398 -6.672 1.00 97.94 89 ALA A CA 1
ATOM 679 C C . ALA A 1 89 ? -0.154 -0.565 -7.303 1.00 97.94 89 ALA A C 1
ATOM 681 O O . ALA A 1 89 ? 0.941 -1.079 -7.525 1.00 97.94 89 ALA A O 1
ATOM 682 N N . ASP A 1 90 ? -0.426 0.710 -7.565 1.00 97.81 90 ASP A N 1
ATOM 683 C CA . ASP A 1 90 ? 0.550 1.721 -7.980 1.00 97.81 90 ASP A CA 1
ATOM 684 C C . ASP A 1 90 ? 0.571 2.840 -6.931 1.00 97.81 90 ASP A C 1
ATOM 686 O O . ASP A 1 90 ? -0.397 3.591 -6.764 1.00 97.81 90 ASP A O 1
ATOM 690 N N . LEU A 1 91 ? 1.647 2.870 -6.149 1.00 97.31 91 LEU A N 1
ATOM 691 C CA . LEU A 1 91 ? 1.779 3.651 -4.926 1.00 97.31 91 LEU A CA 1
ATOM 692 C C . LEU A 1 91 ? 2.883 4.698 -5.091 1.00 97.31 91 LEU A C 1
ATOM 694 O O . LEU A 1 91 ? 4.029 4.492 -4.675 1.00 97.31 91 LEU A O 1
ATOM 698 N N . GLN A 1 92 ? 2.534 5.836 -5.684 1.00 96.94 92 GLN A N 1
ATOM 699 C CA . GLN A 1 92 ? 3.438 6.980 -5.854 1.00 96.94 92 GLN A CA 1
ATOM 700 C C . GLN A 1 92 ? 3.403 7.924 -4.644 1.00 96.94 92 GLN A C 1
ATOM 702 O O . GLN A 1 92 ? 4.376 8.627 -4.376 1.00 96.94 92 GLN A O 1
ATOM 707 N N . GLY A 1 93 ? 2.303 7.915 -3.886 1.00 94.88 93 GLY A N 1
ATOM 708 C CA . GLY A 1 93 ? 2.109 8.742 -2.693 1.00 94.88 93 GLY A CA 1
ATOM 709 C C . GLY A 1 93 ? 2.725 8.190 -1.402 1.00 94.88 93 GLY A C 1
ATOM 710 O O . GLY A 1 93 ? 3.596 7.316 -1.390 1.00 94.88 93 GLY A O 1
ATOM 711 N N . HIS A 1 94 ? 2.272 8.715 -0.264 1.00 95.81 94 HIS A N 1
ATOM 712 C CA . HIS A 1 94 ? 2.791 8.358 1.058 1.00 95.81 94 HIS A CA 1
ATOM 713 C C . HIS A 1 94 ? 1.779 7.592 1.915 1.00 95.81 94 HIS A C 1
ATOM 715 O O . HIS A 1 94 ? 0.693 8.091 2.186 1.00 95.81 94 HIS A O 1
ATOM 721 N N . MET A 1 95 ? 2.152 6.422 2.432 1.00 96.62 95 MET A N 1
ATOM 722 C CA . MET A 1 95 ? 1.385 5.717 3.465 1.00 96.62 95 MET A CA 1
ATOM 723 C C . MET A 1 95 ? 2.220 5.621 4.736 1.00 96.62 95 MET A C 1
ATOM 725 O O . MET A 1 95 ? 3.304 5.031 4.720 1.00 96.62 95 MET A O 1
ATOM 729 N N . THR A 1 96 ? 1.717 6.192 5.829 1.00 95.25 96 THR A N 1
ATOM 730 C CA . THR A 1 96 ? 2.376 6.138 7.138 1.00 95.25 96 THR A CA 1
ATOM 731 C C . THR A 1 96 ? 1.447 5.515 8.165 1.00 95.25 96 THR A C 1
ATOM 733 O O . THR A 1 96 ? 0.322 5.974 8.352 1.00 95.25 96 THR A O 1
ATOM 736 N N . THR A 1 97 ? 1.932 4.494 8.863 1.00 93.00 97 THR A N 1
ATOM 737 C CA . THR A 1 97 ? 1.205 3.857 9.957 1.00 93.00 97 THR A CA 1
ATOM 738 C C . THR A 1 97 ? 2.033 3.807 11.225 1.00 93.00 97 THR A C 1
ATOM 740 O O . THR A 1 97 ? 3.260 3.748 11.179 1.00 93.00 97 THR A O 1
ATOM 743 N N . THR A 1 98 ? 1.360 3.825 12.374 1.00 89.44 98 THR A N 1
ATOM 744 C CA . THR A 1 98 ? 2.031 3.650 13.671 1.00 89.44 98 THR A CA 1
ATOM 745 C C . THR A 1 98 ? 2.156 2.185 14.073 1.00 89.44 98 THR A C 1
ATOM 747 O O . THR A 1 98 ? 2.957 1.890 14.941 1.00 89.44 98 THR A O 1
ATOM 750 N N . ASP A 1 99 ? 1.374 1.281 13.476 1.00 89.75 99 ASP A N 1
ATOM 751 C CA . ASP A 1 99 ? 1.431 -0.159 13.749 1.00 89.75 99 ASP A CA 1
ATOM 752 C C . ASP A 1 99 ? 1.735 -0.921 12.452 1.00 89.75 99 ASP A C 1
ATOM 754 O O . ASP A 1 99 ? 2.899 -1.129 12.108 1.00 89.75 99 ASP A O 1
ATOM 758 N N . ALA A 1 100 ? 0.715 -1.239 11.651 1.00 91.69 100 ALA A N 1
ATOM 759 C CA . ALA A 1 100 ? 0.881 -2.108 10.490 1.00 91.69 100 ALA A CA 1
ATOM 760 C C . ALA A 1 100 ? 0.365 -1.505 9.178 1.00 91.69 100 ALA A C 1
ATOM 762 O O . ALA A 1 100 ? -0.746 -0.979 9.100 1.00 91.69 100 ALA A O 1
ATOM 763 N N . LEU A 1 101 ? 1.155 -1.691 8.123 1.00 95.25 101 LEU A N 1
ATOM 764 C CA . LEU A 1 101 ? 0.768 -1.497 6.735 1.00 95.25 101 LEU A CA 1
ATOM 765 C C . LEU A 1 101 ? 0.744 -2.855 6.034 1.00 95.25 101 LEU A C 1
ATOM 767 O O . LEU A 1 101 ? 1.771 -3.524 5.913 1.00 95.25 101 LEU A O 1
ATOM 771 N N . GLU A 1 102 ? -0.423 -3.252 5.544 1.00 96.44 102 GLU A N 1
ATOM 772 C CA . GLU A 1 102 ? -0.602 -4.479 4.779 1.00 96.44 102 GLU A CA 1
ATOM 773 C C . GLU A 1 102 ? -1.147 -4.172 3.385 1.00 96.44 102 GLU A C 1
ATOM 775 O O . GLU A 1 102 ? -2.190 -3.539 3.239 1.00 96.44 102 GLU A O 1
ATOM 780 N N . ILE A 1 103 ? -0.447 -4.641 2.353 1.00 97.38 103 ILE A N 1
ATOM 781 C CA . ILE A 1 103 ? -0.854 -4.491 0.956 1.00 97.38 103 ILE A CA 1
ATOM 782 C C . ILE A 1 103 ? -0.919 -5.874 0.317 1.00 97.38 103 ILE A C 1
ATOM 784 O O . ILE A 1 103 ? 0.084 -6.582 0.212 1.00 97.38 103 ILE A O 1
ATOM 788 N N . ARG A 1 104 ? -2.120 -6.243 -0.128 1.00 97.75 104 ARG A N 1
ATOM 789 C CA . ARG A 1 104 ? -2.419 -7.469 -0.864 1.00 97.75 104 ARG A CA 1
ATOM 790 C C . ARG A 1 104 ? -2.850 -7.119 -2.285 1.00 97.75 104 ARG A C 1
ATOM 792 O O . ARG A 1 104 ? -3.893 -6.503 -2.496 1.00 97.75 104 ARG A O 1
ATOM 799 N N . SER A 1 105 ? -2.062 -7.543 -3.257 1.00 97.25 105 SER A N 1
ATOM 800 C CA . SER A 1 105 ? -2.344 -7.379 -4.680 1.00 97.25 105 SER A CA 1
ATOM 801 C C . SER A 1 105 ? -2.492 -8.749 -5.339 1.00 97.25 105 SER A C 1
ATOM 803 O O . SER A 1 105 ? -1.722 -9.666 -5.053 1.00 97.25 105 SER A O 1
ATOM 805 N N . GLN A 1 106 ? -3.484 -8.938 -6.207 1.00 96.75 106 GLN A N 1
ATOM 806 C CA . GLN A 1 106 ? -3.583 -10.182 -6.985 1.00 96.75 106 GLN A CA 1
ATOM 807 C C . GLN A 1 106 ? -2.539 -10.227 -8.111 1.00 96.75 106 GLN A C 1
ATOM 809 O O . GLN A 1 106 ? -2.020 -11.293 -8.434 1.00 96.75 106 GLN A O 1
ATOM 814 N N . GLY A 1 107 ? -2.213 -9.070 -8.671 1.00 95.88 107 GLY A N 1
ATOM 815 C CA . GLY A 1 107 ? -1.193 -8.824 -9.676 1.00 95.88 107 GLY A CA 1
ATOM 816 C C . GLY A 1 107 ? 0.051 -8.227 -9.033 1.00 95.88 107 GLY A C 1
ATOM 817 O O . GLY A 1 107 ? 0.615 -8.822 -8.111 1.00 95.88 107 GLY A O 1
ATOM 818 N N . SER A 1 108 ? 0.500 -7.077 -9.531 1.00 95.75 108 SER A N 1
ATOM 819 C CA . SER A 1 108 ? 1.768 -6.459 -9.121 1.00 95.75 108 SER A CA 1
ATOM 820 C C . SER A 1 108 ? 1.591 -5.323 -8.109 1.00 95.75 108 SER A C 1
ATOM 822 O O . SER A 1 108 ? 0.500 -4.763 -7.950 1.00 95.75 108 SER A O 1
ATOM 824 N N . ILE A 1 109 ? 2.677 -4.994 -7.408 1.00 96.94 109 ILE A N 1
ATOM 825 C CA . ILE A 1 109 ? 2.791 -3.824 -6.528 1.00 96.94 109 ILE A CA 1
ATOM 826 C C . ILE A 1 109 ? 3.954 -2.970 -7.033 1.00 96.94 109 ILE A C 1
ATOM 828 O O . ILE A 1 109 ? 5.100 -3.419 -7.026 1.00 96.94 109 ILE A O 1
ATOM 832 N N . HIS A 1 110 ? 3.663 -1.734 -7.418 1.00 96.44 110 HIS A N 1
ATOM 833 C CA . HIS A 1 110 ? 4.653 -0.731 -7.790 1.00 96.44 110 HIS A CA 1
ATOM 834 C C . HIS A 1 110 ? 4.691 0.332 -6.698 1.00 96.44 110 HIS A C 1
ATOM 836 O O . HIS A 1 110 ? 3.656 0.866 -6.298 1.00 96.44 110 HIS A O 1
ATOM 842 N N . VAL A 1 111 ? 5.881 0.606 -6.177 1.00 95.81 111 VAL A N 1
ATOM 843 C CA . VAL A 1 111 ? 6.102 1.591 -5.119 1.00 95.81 111 VAL A CA 1
ATOM 844 C C . VAL A 1 111 ? 7.108 2.609 -5.622 1.00 95.81 111 VAL A C 1
ATOM 846 O O . VAL A 1 111 ? 8.296 2.313 -5.704 1.00 95.81 111 VAL A O 1
ATOM 849 N N . GLU A 1 112 ? 6.650 3.819 -5.918 1.00 95.00 112 GLU A N 1
ATOM 850 C CA . GLU A 1 112 ? 7.522 4.969 -6.207 1.00 95.00 112 GLU A CA 1
ATOM 851 C C . GLU A 1 112 ? 7.576 5.945 -5.023 1.00 95.00 112 GLU A C 1
ATOM 853 O O . GLU A 1 112 ? 8.540 6.692 -4.853 1.00 95.00 112 GLU A O 1
ATOM 858 N N . GLY A 1 113 ? 6.551 5.901 -4.173 1.00 93.00 113 GLY A N 1
ATOM 859 C CA . GLY A 1 113 ? 6.377 6.783 -3.034 1.00 93.00 113 GLY A CA 1
ATOM 860 C C . GLY A 1 113 ? 7.071 6.323 -1.755 1.00 93.00 113 GLY A C 1
ATOM 861 O O . GLY A 1 113 ? 8.148 5.721 -1.762 1.00 93.00 113 GLY A O 1
ATOM 862 N N . ARG A 1 114 ? 6.459 6.634 -0.606 1.00 94.31 114 ARG A N 1
ATOM 863 C CA . ARG A 1 114 ? 7.001 6.256 0.712 1.00 94.31 114 ARG A CA 1
ATOM 864 C C . ARG A 1 114 ? 6.001 5.432 1.501 1.00 94.31 114 ARG A C 1
ATOM 866 O O . ARG A 1 114 ? 4.926 5.922 1.826 1.00 94.31 114 ARG A O 1
ATOM 873 N N . LEU A 1 115 ? 6.412 4.231 1.884 1.00 94.94 115 LEU A N 1
ATOM 874 C CA . LEU A 1 115 ? 5.692 3.355 2.796 1.00 94.94 115 LEU A CA 1
ATOM 875 C C . LEU A 1 115 ? 6.442 3.308 4.124 1.00 94.94 115 LEU A C 1
ATOM 877 O O . LEU A 1 115 ? 7.646 3.032 4.149 1.00 94.94 115 LEU A O 1
ATOM 881 N N . LYS A 1 116 ? 5.751 3.602 5.221 1.00 93.81 116 LYS A N 1
ATOM 882 C CA . LYS A 1 116 ? 6.352 3.688 6.550 1.00 93.81 116 LYS A CA 1
ATOM 883 C C . LYS A 1 116 ? 5.439 3.060 7.602 1.00 93.81 116 LYS A C 1
ATOM 885 O O . LYS A 1 116 ? 4.294 3.477 7.715 1.00 93.81 116 LYS A O 1
ATOM 890 N N . ALA A 1 117 ? 5.945 2.099 8.369 1.00 92.12 117 ALA A N 1
ATOM 891 C CA . ALA A 1 117 ? 5.197 1.426 9.439 1.00 92.12 117 ALA A CA 1
ATOM 892 C C . ALA A 1 117 ? 6.138 0.743 10.440 1.00 92.12 117 ALA A C 1
ATOM 894 O O . ALA A 1 117 ? 7.302 0.538 10.113 1.00 92.12 117 ALA A O 1
ATOM 895 N N . GLU A 1 118 ? 5.650 0.305 11.604 1.00 89.94 118 GLU A N 1
ATOM 896 C CA . GLU A 1 118 ? 6.393 -0.658 12.438 1.00 89.94 118 GLU A CA 1
ATOM 897 C C . GLU A 1 118 ? 6.409 -2.047 11.776 1.00 89.94 118 GLU A C 1
ATOM 899 O O . GLU A 1 118 ? 7.444 -2.713 11.731 1.00 89.94 118 GLU A O 1
ATOM 904 N N . LYS A 1 119 ? 5.289 -2.448 11.163 1.00 90.12 119 LYS A N 1
ATOM 905 C CA . LYS A 1 119 ? 5.159 -3.675 10.370 1.00 90.12 119 LYS A CA 1
ATOM 906 C C . LYS A 1 119 ? 4.751 -3.379 8.938 1.00 90.12 119 LYS A C 1
ATOM 908 O O . LYS A 1 119 ? 3.726 -2.741 8.716 1.00 90.12 119 LYS A O 1
ATOM 913 N N . ILE A 1 120 ? 5.474 -3.920 7.962 1.00 92.50 120 ILE A N 1
ATOM 914 C CA . ILE A 1 120 ? 5.071 -3.863 6.551 1.00 92.50 120 ILE A CA 1
ATOM 915 C C . ILE A 1 120 ? 4.889 -5.282 6.022 1.00 92.50 120 ILE A C 1
ATOM 917 O O . ILE A 1 120 ? 5.795 -6.106 6.112 1.00 92.50 120 ILE A O 1
ATOM 921 N N . ILE A 1 121 ? 3.723 -5.563 5.450 1.00 93.00 121 ILE A N 1
ATOM 922 C CA . ILE A 1 121 ? 3.413 -6.835 4.794 1.00 93.00 121 ILE A CA 1
ATOM 923 C C . ILE A 1 121 ? 3.033 -6.541 3.346 1.00 93.00 121 ILE A C 1
ATOM 925 O O . ILE A 1 121 ? 2.040 -5.860 3.094 1.00 93.00 121 ILE A O 1
ATOM 929 N N . LEU A 1 122 ? 3.806 -7.068 2.398 1.00 94.50 122 LEU A N 1
ATOM 930 C CA . LEU A 1 122 ? 3.537 -6.954 0.965 1.00 94.50 122 LEU A CA 1
ATOM 931 C C . LEU A 1 122 ? 3.305 -8.343 0.389 1.00 94.50 122 LEU A C 1
ATOM 933 O O . LEU A 1 122 ? 4.194 -9.192 0.429 1.00 94.50 122 LEU A O 1
ATOM 937 N N . MET A 1 123 ? 2.120 -8.576 -0.158 1.00 95.19 123 MET A N 1
ATOM 938 C CA . MET A 1 123 ? 1.767 -9.845 -0.785 1.00 95.19 123 MET A CA 1
ATOM 939 C C . MET A 1 123 ? 1.241 -9.583 -2.184 1.00 95.19 123 MET A C 1
ATOM 941 O O . MET A 1 123 ? 0.286 -8.827 -2.354 1.00 95.19 123 MET A O 1
ATOM 945 N N . CYS A 1 124 ? 1.857 -10.203 -3.183 1.00 94.06 124 CYS A N 1
ATOM 946 C CA . CYS A 1 124 ? 1.461 -10.052 -4.574 1.00 94.06 124 CYS A CA 1
ATOM 947 C C . CYS A 1 124 ? 1.421 -11.407 -5.294 1.00 94.06 124 CYS A C 1
ATOM 949 O O . CYS A 1 124 ? 2.239 -12.286 -5.014 1.00 94.06 124 CYS A O 1
ATOM 951 N N . GLY A 1 125 ? 0.506 -11.580 -6.251 1.00 92.44 125 GLY A N 1
ATOM 952 C CA . GLY A 1 125 ? 0.541 -12.732 -7.163 1.00 92.44 125 GLY A CA 1
ATOM 953 C C . GLY A 1 125 ? 1.535 -12.558 -8.319 1.00 92.44 125 GLY A C 1
ATOM 954 O O . GLY A 1 125 ? 2.013 -13.548 -8.871 1.00 92.44 125 GLY A O 1
ATOM 955 N N . GLY A 1 126 ? 1.867 -11.310 -8.663 1.00 91.94 126 GLY A N 1
ATOM 956 C CA . GLY A 1 126 ? 2.835 -10.926 -9.689 1.00 91.94 126 GLY A CA 1
ATOM 957 C C . GLY A 1 126 ? 4.208 -10.566 -9.116 1.00 91.94 126 GLY A C 1
ATOM 958 O O . GLY A 1 126 ? 4.860 -11.377 -8.450 1.00 91.94 126 GLY A O 1
ATOM 959 N N . CYS A 1 127 ? 4.668 -9.350 -9.412 1.00 91.69 127 CYS A N 1
ATOM 960 C CA . CYS A 1 127 ? 5.950 -8.820 -8.950 1.00 91.69 127 CYS A CA 1
ATOM 961 C C . CYS A 1 127 ? 5.802 -7.592 -8.049 1.00 91.69 127 CYS A C 1
ATOM 963 O O . CYS A 1 127 ? 4.786 -6.898 -8.060 1.00 91.69 127 CYS A O 1
ATOM 965 N N . ILE A 1 128 ? 6.865 -7.321 -7.294 1.00 91.75 128 ILE A N 1
ATOM 966 C CA . ILE A 1 128 ? 7.050 -6.083 -6.543 1.00 91.75 128 ILE A CA 1
ATOM 967 C C . ILE A 1 128 ? 8.191 -5.302 -7.184 1.00 91.75 128 ILE A C 1
ATOM 969 O O . ILE A 1 128 ? 9.315 -5.806 -7.302 1.00 91.75 128 ILE A O 1
ATOM 973 N N . GLU A 1 129 ? 7.895 -4.068 -7.565 1.00 93.06 129 GLU A N 1
ATOM 974 C CA . GLU A 1 129 ? 8.845 -3.102 -8.105 1.00 93.06 129 GLU A CA 1
ATOM 975 C C . GLU A 1 129 ? 8.891 -1.901 -7.168 1.00 93.06 129 GLU A C 1
ATOM 977 O O . GLU A 1 129 ? 7.940 -1.130 -7.062 1.00 93.06 129 GLU A O 1
ATOM 982 N N . ASN A 1 130 ? 9.990 -1.766 -6.434 1.00 91.50 130 ASN A N 1
ATOM 983 C CA . ASN A 1 130 ? 10.199 -0.661 -5.516 1.00 91.50 130 ASN A CA 1
ATOM 984 C C . ASN A 1 130 ? 11.260 0.297 -6.074 1.00 91.50 130 ASN A C 1
ATOM 986 O O . ASN A 1 130 ? 12.449 -0.014 -6.131 1.00 91.50 130 ASN A O 1
ATOM 990 N N . HIS A 1 131 ? 10.816 1.490 -6.443 1.00 90.69 131 HIS A N 1
ATOM 991 C CA . HIS A 1 131 ? 11.638 2.644 -6.805 1.00 90.69 131 HIS A CA 1
ATOM 992 C C . HIS A 1 131 ? 11.605 3.738 -5.726 1.00 90.69 131 HIS A C 1
ATOM 994 O O . HIS A 1 131 ? 12.357 4.709 -5.807 1.00 90.69 131 HIS A O 1
ATOM 1000 N N . GLY A 1 132 ? 10.747 3.569 -4.719 1.00 88.81 132 GLY A N 1
ATOM 1001 C CA . GLY A 1 132 ? 10.549 4.480 -3.606 1.00 88.81 132 GLY A CA 1
ATOM 1002 C C . GLY A 1 132 ? 11.271 4.059 -2.327 1.00 88.81 132 GLY A C 1
ATOM 1003 O O . GLY A 1 132 ? 12.347 3.454 -2.329 1.00 88.81 132 GLY A O 1
ATOM 1004 N N . ILE A 1 133 ? 10.678 4.425 -1.190 1.00 89.56 133 ILE A N 1
ATOM 1005 C CA . ILE A 1 133 ? 11.209 4.136 0.146 1.00 89.56 133 ILE A CA 1
ATOM 1006 C C . ILE A 1 133 ? 10.204 3.283 0.909 1.00 89.56 133 ILE A C 1
ATOM 1008 O O . ILE A 1 133 ? 9.124 3.754 1.252 1.00 89.56 133 ILE A O 1
ATOM 1012 N N . ILE A 1 134 ? 10.611 2.069 1.265 1.00 90.31 134 ILE A N 1
ATOM 1013 C CA . ILE A 1 134 ? 9.875 1.197 2.180 1.00 90.31 134 ILE A CA 1
ATOM 1014 C C . ILE A 1 134 ? 10.681 1.132 3.472 1.00 90.31 134 ILE A C 1
ATOM 1016 O O . ILE A 1 134 ? 11.810 0.632 3.466 1.00 90.31 134 ILE A O 1
ATOM 1020 N N . ARG A 1 135 ? 10.128 1.697 4.549 1.00 87.81 135 ARG A N 1
ATOM 1021 C CA . ARG A 1 135 ? 10.791 1.838 5.847 1.00 87.81 135 ARG A CA 1
ATOM 1022 C C . ARG A 1 135 ? 9.993 1.165 6.955 1.00 87.81 135 ARG A C 1
ATOM 1024 O O . ARG A 1 135 ? 8.877 1.580 7.254 1.00 87.81 135 ARG A O 1
ATOM 1031 N N . CYS A 1 136 ? 10.621 0.193 7.602 1.00 85.50 136 CYS A N 1
ATOM 1032 C CA . CYS A 1 136 ? 10.157 -0.341 8.875 1.00 85.50 136 CYS A CA 1
ATOM 1033 C C . CYS A 1 136 ? 10.797 0.449 10.030 1.00 85.50 136 CYS A C 1
ATOM 1035 O O . CYS A 1 136 ? 12.027 0.496 10.138 1.00 85.50 136 CYS A O 1
ATOM 1037 N N . ASP A 1 137 ? 9.957 1.092 10.839 1.00 82.25 137 ASP A N 1
ATOM 1038 C CA . ASP A 1 137 ? 10.337 1.797 12.060 1.00 82.25 137 ASP A CA 1
ATOM 1039 C C . ASP A 1 137 ? 10.460 0.815 13.228 1.00 82.25 137 ASP A C 1
ATOM 1041 O O . ASP A 1 137 ? 9.797 -0.222 13.292 1.00 82.25 137 ASP A O 1
ATOM 1045 N N . PHE A 1 138 ? 11.318 1.161 14.182 1.00 69.38 138 PHE A N 1
ATOM 1046 C CA . PHE A 1 138 ? 11.461 0.386 15.403 1.00 69.38 138 PHE A CA 1
ATOM 1047 C C . PHE A 1 138 ? 10.199 0.468 16.277 1.00 69.38 138 PHE A C 1
ATOM 1049 O O . PHE A 1 138 ? 9.734 1.558 16.596 1.00 69.38 138 PHE A O 1
ATOM 1056 N N . SER A 1 139 ? 9.744 -0.693 16.749 1.00 69.31 139 SER A N 1
ATOM 1057 C CA . SER A 1 139 ? 8.737 -0.879 17.790 1.00 69.31 139 SER A CA 1
ATOM 1058 C C . SER A 1 139 ? 9.367 -1.482 19.041 1.00 69.31 139 SER A C 1
ATOM 1060 O O . SER A 1 139 ? 10.193 -2.397 18.977 1.00 69.31 139 SER A O 1
ATOM 1062 N N . GLU A 1 140 ? 8.915 -1.056 20.219 1.00 66.25 140 GLU A N 1
ATOM 1063 C CA . GLU A 1 140 ? 9.285 -1.726 21.469 1.00 66.25 140 GLU A CA 1
ATOM 1064 C C . GLU A 1 140 ? 8.706 -3.144 21.576 1.00 66.25 140 GLU A C 1
ATOM 1066 O O . GLU A 1 140 ? 9.221 -3.943 22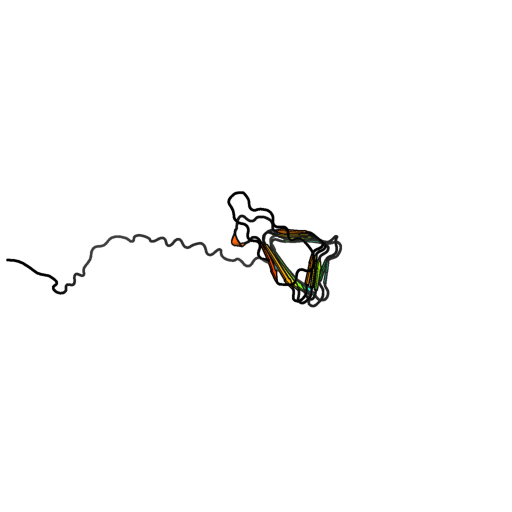.365 1.00 66.25 140 GLU A O 1
ATOM 1071 N N . LYS A 1 141 ? 7.688 -3.463 20.762 1.00 67.62 141 LYS A N 1
ATOM 1072 C CA . LYS A 1 141 ? 7.023 -4.765 20.685 1.00 67.62 141 LYS A CA 1
ATOM 1073 C C . LYS A 1 141 ? 7.739 -5.656 19.650 1.00 67.62 141 LYS A C 1
ATOM 1075 O O . LYS A 1 141 ? 7.547 -5.478 18.447 1.00 67.62 141 LYS A O 1
ATOM 1080 N N . PRO A 1 142 ? 8.543 -6.653 20.069 1.00 50.50 142 PRO A N 1
ATOM 1081 C CA . PRO A 1 142 ? 9.431 -7.401 19.170 1.00 50.50 142 PRO A CA 1
ATOM 1082 C C . PRO A 1 142 ? 8.703 -8.230 18.099 1.00 50.50 142 PRO A C 1
ATOM 1084 O O . PRO A 1 142 ? 9.274 -8.506 17.050 1.00 50.50 142 PRO A O 1
ATOM 1087 N N . HIS A 1 143 ? 7.441 -8.605 18.327 1.00 58.16 143 HIS A N 1
ATOM 1088 C CA . HIS A 1 143 ? 6.636 -9.377 17.369 1.00 58.16 143 HIS A CA 1
ATOM 1089 C C . HIS A 1 143 ? 5.916 -8.516 16.318 1.00 58.16 143 HIS A C 1
ATOM 1091 O O . HIS A 1 143 ? 5.301 -9.058 15.397 1.00 58.16 143 HIS A O 1
ATOM 1097 N N . SER A 1 144 ? 5.992 -7.191 16.452 1.00 62.09 144 SER A N 1
ATOM 1098 C CA . SER A 1 144 ? 5.327 -6.233 15.567 1.00 62.09 144 SER A CA 1
ATOM 1099 C C . SER A 1 144 ? 6.271 -5.614 14.539 1.00 62.09 144 SER A C 1
ATOM 1101 O O . SER A 1 144 ? 5.811 -4.861 13.698 1.00 62.09 144 SER A O 1
ATOM 1103 N N . MET A 1 145 ? 7.568 -5.936 14.557 1.00 67.50 145 MET A N 1
ATOM 1104 C CA . MET A 1 145 ? 8.533 -5.338 13.633 1.00 67.50 145 MET A CA 1
ATOM 1105 C C . MET A 1 145 ? 8.873 -6.241 12.459 1.00 67.50 145 MET A C 1
ATOM 1107 O O . MET A 1 145 ? 9.120 -7.436 12.627 1.00 67.50 145 MET A O 1
ATOM 1111 N N . GLY A 1 146 ? 9.003 -5.629 11.288 1.00 76.81 146 GLY A N 1
ATOM 1112 C CA . GLY A 1 146 ? 9.653 -6.241 10.139 1.00 76.81 146 GLY A CA 1
ATOM 1113 C C . GLY A 1 146 ? 8.958 -5.935 8.827 1.00 76.81 146 GLY A C 1
ATOM 1114 O O . GLY A 1 146 ? 7.827 -5.445 8.777 1.00 76.81 146 GLY A O 1
ATOM 1115 N N . ILE A 1 147 ? 9.665 -6.259 7.752 1.00 82.31 147 ILE A N 1
ATOM 1116 C CA . ILE A 1 147 ? 9.111 -6.289 6.406 1.00 82.31 147 ILE A CA 1
ATOM 1117 C C . ILE A 1 147 ? 8.952 -7.760 6.037 1.00 82.31 147 ILE A C 1
ATOM 1119 O O . ILE A 1 147 ? 9.917 -8.518 6.119 1.00 82.31 147 ILE A O 1
ATOM 1123 N N . ILE A 1 148 ? 7.733 -8.152 5.678 1.00 84.62 148 ILE A N 1
ATOM 1124 C CA . ILE A 1 148 ? 7.395 -9.488 5.191 1.00 84.62 148 ILE A CA 1
ATOM 1125 C C . ILE A 1 148 ? 6.972 -9.337 3.738 1.00 84.62 148 ILE A C 1
ATOM 1127 O O . ILE A 1 148 ? 6.045 -8.579 3.438 1.00 84.62 148 ILE A O 1
ATOM 1131 N N . VAL A 1 149 ? 7.636 -10.067 2.847 1.00 86.06 149 VAL A N 1
ATOM 1132 C CA . VAL A 1 149 ? 7.325 -10.046 1.420 1.00 86.06 149 VAL A CA 1
ATOM 1133 C C . VAL A 1 149 ? 6.942 -11.436 0.936 1.00 86.06 149 VAL A C 1
ATOM 1135 O O . VAL A 1 149 ? 7.688 -12.393 1.100 1.00 86.06 149 VAL A O 1
ATOM 1138 N N . GLN A 1 150 ? 5.781 -11.542 0.296 1.00 87.69 150 GLN A N 1
ATOM 1139 C CA . GLN A 1 150 ? 5.364 -12.729 -0.438 1.00 87.69 150 GLN A CA 1
ATOM 1140 C C . GLN A 1 150 ? 5.139 -12.353 -1.901 1.00 87.69 150 GLN A C 1
ATOM 1142 O O . GLN A 1 150 ? 4.111 -11.782 -2.260 1.00 87.69 150 GLN A O 1
ATOM 1147 N N . GLY A 1 151 ? 6.116 -12.668 -2.746 1.00 79.75 151 GLY A N 1
ATOM 1148 C CA . GLY A 1 151 ? 6.104 -12.315 -4.161 1.00 79.75 151 GLY A CA 1
ATOM 1149 C C . GLY A 1 151 ? 7.514 -12.210 -4.725 1.00 79.75 151 GLY A C 1
ATOM 1150 O O . GLY A 1 151 ? 8.501 -12.322 -3.997 1.00 79.75 151 GLY A O 1
ATOM 1151 N N . LYS A 1 152 ? 7.629 -11.995 -6.037 1.00 81.38 152 LYS A N 1
ATOM 1152 C CA . LYS A 1 152 ? 8.934 -11.789 -6.673 1.00 81.38 152 LYS A CA 1
ATOM 1153 C C . LYS A 1 152 ? 9.311 -10.309 -6.627 1.00 81.38 152 LYS A C 1
ATOM 1155 O O . LYS A 1 152 ? 8.691 -9.505 -7.317 1.00 81.38 152 LYS A O 1
ATOM 1160 N N . ILE A 1 153 ? 10.360 -9.961 -5.886 1.00 81.88 153 ILE A N 1
ATOM 1161 C CA . ILE A 1 153 ? 10.948 -8.615 -5.933 1.00 81.88 153 ILE A CA 1
ATOM 1162 C C . ILE A 1 153 ? 11.805 -8.512 -7.198 1.00 81.88 153 ILE A C 1
ATOM 1164 O O . ILE A 1 153 ? 12.745 -9.290 -7.377 1.00 81.88 153 ILE A O 1
ATOM 1168 N N . LEU A 1 154 ? 11.465 -7.587 -8.095 1.00 76.88 154 LEU A N 1
ATOM 1169 C CA . LEU A 1 154 ? 12.236 -7.336 -9.318 1.00 76.88 154 LEU A CA 1
ATOM 1170 C C . LEU A 1 154 ? 13.237 -6.195 -9.146 1.00 76.88 154 LEU A C 1
ATOM 1172 O O . LEU A 1 154 ? 14.313 -6.245 -9.742 1.00 76.88 154 LEU A O 1
ATOM 1176 N N . GLN A 1 155 ? 12.907 -5.193 -8.328 1.00 74.19 155 GLN A N 1
ATOM 1177 C CA . GLN A 1 155 ? 13.734 -4.004 -8.145 1.00 74.19 155 GLN A CA 1
ATOM 1178 C C . GLN A 1 155 ? 13.484 -3.338 -6.785 1.00 74.19 155 GLN A C 1
ATOM 1180 O O . GLN A 1 155 ? 12.362 -3.364 -6.280 1.00 74.19 155 GLN A O 1
ATOM 1185 N N . GLY A 1 156 ? 14.536 -2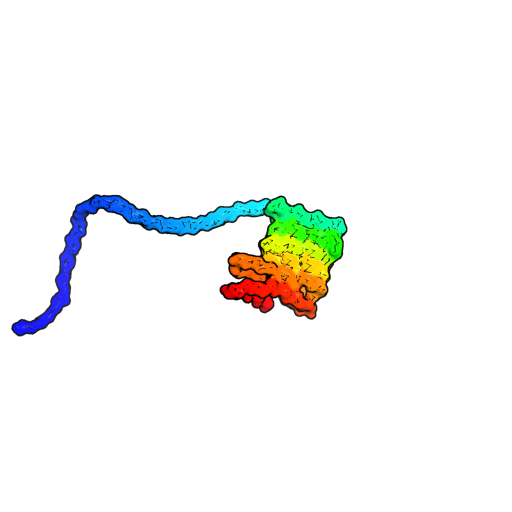.736 -6.217 1.00 63.84 156 GLY A N 1
ATOM 1186 C CA . GLY A 1 156 ? 14.480 -1.897 -5.016 1.00 63.84 156 GLY A CA 1
ATOM 1187 C C . GLY A 1 156 ? 15.182 -2.467 -3.786 1.00 63.84 156 GLY A C 1
ATOM 1188 O O . GLY A 1 156 ? 15.388 -3.671 -3.662 1.00 63.84 156 GLY A O 1
ATOM 1189 N N . GLU A 1 157 ? 15.537 -1.580 -2.855 1.00 67.94 157 GLU A N 1
ATOM 1190 C CA . GLU A 1 157 ? 16.038 -1.942 -1.525 1.00 67.94 157 GLU A CA 1
ATOM 1191 C C . GLU A 1 157 ? 14.927 -1.776 -0.486 1.00 67.94 157 GLU A C 1
ATOM 1193 O O . GLU A 1 157 ? 14.252 -0.745 -0.436 1.00 67.94 157 GLU A O 1
ATOM 1198 N N . LEU A 1 158 ? 14.764 -2.774 0.378 1.00 68.88 158 LEU A N 1
ATOM 1199 C CA . LEU A 1 158 ? 13.932 -2.676 1.573 1.00 68.88 158 LEU A CA 1
ATOM 1200 C C . LEU A 1 158 ? 14.803 -2.167 2.720 1.00 68.88 158 LEU A C 1
ATOM 1202 O O . LEU A 1 158 ? 15.876 -2.718 2.970 1.00 68.88 158 LEU A O 1
ATOM 1206 N N . ARG A 1 159 ? 14.368 -1.109 3.411 1.00 69.19 159 ARG A N 1
ATOM 1207 C CA . ARG A 1 159 ? 15.132 -0.518 4.516 1.00 69.19 159 ARG A CA 1
ATOM 1208 C C . ARG A 1 159 ? 14.419 -0.768 5.838 1.00 69.19 159 ARG A C 1
ATOM 1210 O O . ARG A 1 159 ? 13.274 -0.374 6.028 1.00 69.19 159 ARG A O 1
ATOM 1217 N N . GLN A 1 160 ? 15.123 -1.393 6.769 1.00 63.06 160 GLN A N 1
ATOM 1218 C CA . GLN A 1 160 ? 14.690 -1.547 8.153 1.00 63.06 160 GLN A CA 1
ATOM 1219 C C . GLN A 1 160 ? 15.633 -0.732 9.032 1.00 63.06 160 GLN A C 1
ATOM 1221 O O . GLN A 1 160 ? 16.854 -0.826 8.869 1.00 63.06 160 GLN A O 1
ATOM 1226 N N . ASP A 1 161 ? 15.086 0.094 9.924 1.00 62.81 161 ASP A N 1
ATOM 1227 C CA . ASP A 1 161 ? 15.928 0.790 10.893 1.00 62.81 161 ASP A CA 1
ATOM 1228 C C . ASP A 1 161 ? 16.627 -0.234 11.802 1.00 62.81 161 ASP A C 1
ATOM 1230 O O . ASP A 1 161 ? 16.018 -1.234 12.198 1.00 62.81 161 ASP A O 1
ATOM 1234 N N . PRO A 1 162 ? 17.907 -0.014 12.151 1.00 57.91 162 PRO A N 1
ATOM 1235 C CA . PRO A 1 162 ? 18.592 -0.899 13.072 1.00 57.91 162 PRO A CA 1
ATOM 1236 C C . PRO A 1 162 ? 17.883 -0.865 14.432 1.00 57.91 162 PRO A C 1
ATOM 1238 O O . PRO A 1 162 ? 17.522 0.218 14.909 1.00 57.91 162 PRO A O 1
ATOM 1241 N N . PRO A 1 163 ? 17.718 -2.019 15.097 1.00 57.69 163 PRO A N 1
ATOM 1242 C CA . PRO A 1 163 ? 17.189 -2.028 16.447 1.00 57.69 163 PRO A CA 1
ATOM 1243 C C . PRO A 1 163 ? 18.130 -1.233 17.376 1.00 57.69 163 PRO A C 1
ATOM 1245 O O . PRO A 1 163 ? 19.353 -1.225 17.179 1.00 57.69 163 PRO A O 1
ATOM 1248 N N . PRO A 1 164 ? 17.601 -0.562 18.413 1.00 60.69 164 PRO A N 1
ATOM 1249 C CA . PRO A 1 164 ? 18.424 0.048 19.444 1.00 60.69 164 PRO A CA 1
ATOM 1250 C C . PRO A 1 164 ? 19.334 -1.011 20.084 1.00 60.69 164 PRO A C 1
ATOM 1252 O O . PRO A 1 164 ? 18.981 -2.190 20.170 1.00 60.69 164 PRO A O 1
ATOM 1255 N N . ARG A 1 165 ? 20.532 -0.586 20.516 1.00 53.12 165 ARG A N 1
ATOM 1256 C CA . ARG A 1 165 ? 21.582 -1.478 21.045 1.00 53.12 165 ARG A CA 1
ATOM 1257 C C . ARG A 1 165 ? 20.999 -2.487 22.046 1.00 53.12 165 ARG A C 1
ATOM 1259 O O . ARG A 1 165 ? 20.487 -2.085 23.086 1.00 53.12 165 ARG A O 1
ATOM 1266 N N . GLY A 1 166 ? 21.138 -3.780 21.742 1.00 54.78 166 GLY A N 1
ATOM 1267 C CA . GLY A 1 166 ? 20.713 -4.880 22.616 1.00 54.78 166 GLY A CA 1
ATOM 1268 C C . GLY A 1 166 ? 19.366 -5.528 22.276 1.00 54.78 166 GLY A C 1
ATOM 1269 O O . GLY A 1 166 ? 18.918 -6.369 23.049 1.00 54.78 166 GLY A O 1
ATOM 1270 N N . LYS A 1 167 ? 18.724 -5.177 21.153 1.00 52.72 167 LYS A N 1
ATOM 1271 C CA . LYS A 1 167 ? 17.513 -5.853 20.652 1.00 52.72 167 LYS A CA 1
ATOM 1272 C C . LYS A 1 167 ? 17.752 -6.455 19.261 1.00 52.72 167 LYS A C 1
ATOM 1274 O O . LYS A 1 167 ? 18.496 -5.883 18.470 1.00 52.72 167 LYS A O 1
ATOM 1279 N N . GLU A 1 168 ? 17.146 -7.607 18.976 1.00 53.34 168 GLU A N 1
ATOM 1280 C CA . GLU A 1 168 ? 17.181 -8.243 17.651 1.00 53.34 168 GLU A CA 1
ATOM 1281 C C . GLU A 1 168 ? 16.077 -7.660 16.757 1.00 53.34 168 GLU A C 1
ATOM 1283 O O . GLU A 1 168 ? 14.946 -7.464 17.202 1.00 53.34 168 GLU A O 1
ATOM 1288 N N . GLY A 1 169 ? 16.412 -7.361 15.501 1.00 51.12 169 GLY A N 1
ATOM 1289 C CA . GLY A 1 169 ? 15.455 -7.026 14.448 1.00 51.12 169 GLY A CA 1
ATOM 1290 C C . GLY A 1 169 ? 15.412 -8.180 13.455 1.00 51.12 169 GLY A C 1
ATOM 1291 O O . GLY A 1 169 ? 16.465 -8.699 13.086 1.00 51.12 169 GLY A O 1
ATOM 1292 N N . ALA A 1 170 ? 14.217 -8.600 13.045 1.00 49.44 170 ALA A N 1
ATOM 1293 C CA . ALA A 1 170 ? 14.058 -9.668 12.071 1.00 49.44 170 ALA A CA 1
ATOM 1294 C C . ALA A 1 170 ? 13.671 -9.089 10.704 1.00 49.44 170 ALA A C 1
ATOM 1296 O O . ALA A 1 170 ? 12.706 -8.329 10.593 1.00 49.44 170 ALA A O 1
ATOM 1297 N N . LEU A 1 171 ? 14.442 -9.460 9.683 1.00 48.28 171 LEU A N 1
ATOM 1298 C CA . LEU A 1 171 ? 14.143 -9.233 8.276 1.00 48.28 171 LEU A CA 1
ATOM 1299 C C . LEU A 1 171 ? 13.824 -10.599 7.663 1.00 48.28 171 LEU A C 1
ATOM 1301 O O . LEU A 1 171 ? 14.697 -11.467 7.621 1.00 48.28 171 LEU A O 1
ATOM 1305 N N . PHE A 1 172 ? 12.585 -10.798 7.219 1.00 49.41 172 PHE A N 1
ATOM 1306 C CA . PHE A 1 172 ? 12.161 -12.025 6.547 1.00 49.41 172 PHE A CA 1
ATOM 1307 C C . PHE A 1 172 ? 11.895 -11.693 5.074 1.00 49.41 172 PHE A C 1
ATOM 1309 O O . PHE A 1 172 ? 10.849 -11.137 4.743 1.00 49.41 172 PHE A O 1
ATOM 1316 N N . ILE A 1 173 ? 12.884 -11.981 4.221 1.00 45.62 173 ILE A N 1
ATOM 1317 C CA . ILE A 1 173 ? 12.772 -11.898 2.753 1.00 45.62 173 ILE A CA 1
ATOM 1318 C C . ILE A 1 173 ? 12.366 -13.266 2.217 1.00 45.62 173 ILE A C 1
ATOM 1320 O O . ILE A 1 173 ? 13.003 -14.258 2.641 1.00 45.62 173 ILE A O 1
#

Radius of gyration: 27.55 Å; chains: 1; bounding box: 37×77×73 Å

Foldseek 3Di:
DDDDDDDDDDDDDDDDDDDDDPPPPPVPPPPPPPPPAAEDEAEEEAAEAPLEEAEDPPYEYEYAYAEEYYYALNYEYEYQEYAEEHQEYHANHYYEHAFEYHYEHAEEYEANYEYEYLEYEEAYVYEYEYNYAAEHDDDPPQVRHEYHYHYHYPYDDHDYDDYPPPDDGDYDD

Secondary structure (DSSP, 8-state):
-----------------------------------PPPEEEEEESSEEE-S-EEE-SS-EEEEEESS-EEE-TT-EEEEEEEEEEESSEEE-SEEEEEEEEEEEESS-EEE-SEEEESEEEEEEEEEEEE-SEEEEPP-SSGGG-EEEEEEEEEE--EEEPPPPTT-----B-

pLDDT: mean 75.74, std 23.92, range [28.53, 98.19]